Protein AF-A0A971MQ14-F1 (afdb_monomer_lite)

Secondary structure (DSSP, 8-state):
-----HHHHHHHHHHHH-TT--EEETTEEEETTTTEEE-SS-EEETTTTEESS--TT--SS-TT-SGGG-TTTEE-SSSS--EEHHHHHHHHHHHHHHHHHHHHS--

Radius of gyration: 19.08 Å; chains: 1; bounding box: 61×22×53 Å

Foldseek 3Di:
DDPDDPVNVVVVVCCVLPVVPADDDPSFGQDVVVRWTALAVFIARVVVQWTPDAAPQNPDPDRTHDLNVCVPQWDDNRSHDTHRPVCCVVVVVVVVVVVVVCVVVVD

Structure (mmCIF, N/CA/C/O backbone):
data_AF-A0A971MQ14-F1
#
_entry.id   AF-A0A971MQ14-F1
#
loop_
_atom_site.group_PDB
_atom_site.id
_atom_site.type_symbol
_atom_site.label_atom_id
_atom_site.label_alt_id
_atom_site.label_comp_id
_atom_site.label_asym_id
_atom_site.label_entity_id
_atom_site.label_seq_id
_atom_site.pdbx_PDB_ins_code
_atom_site.Cartn_x
_atom_site.Cartn_y
_atom_site.Cartn_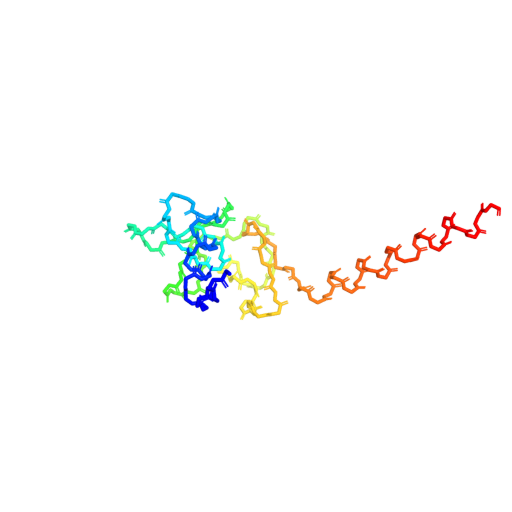z
_atom_site.occupancy
_atom_site.B_iso_or_equiv
_atom_site.auth_seq_id
_atom_site.auth_comp_id
_atom_site.auth_asym_id
_atom_site.auth_atom_id
_atom_site.pdbx_PDB_model_num
ATOM 1 N N . MET A 1 1 ? 6.945 1.108 38.701 1.00 52.19 1 MET A N 1
ATOM 2 C CA . MET A 1 1 ? 6.218 1.332 37.435 1.00 52.19 1 MET A CA 1
ATOM 3 C C . MET A 1 1 ? 5.535 0.018 37.109 1.00 52.19 1 MET A C 1
ATOM 5 O O . MET A 1 1 ? 6.231 -0.990 37.104 1.00 52.19 1 MET A O 1
ATOM 9 N N . LEU A 1 2 ? 4.204 -0.022 37.022 1.00 58.28 2 LEU A N 1
ATOM 10 C CA . LEU A 1 2 ? 3.508 -1.278 36.718 1.00 58.28 2 LEU A CA 1
ATOM 11 C C . LEU A 1 2 ? 3.870 -1.728 35.291 1.00 58.28 2 LEU A C 1
ATOM 13 O O . LEU A 1 2 ? 4.081 -0.856 34.444 1.00 58.28 2 LEU A O 1
ATOM 17 N N . PRO A 1 3 ? 3.963 -3.042 35.014 1.00 66.81 3 PRO A N 1
ATOM 18 C CA . PRO A 1 3 ? 4.110 -3.529 33.651 1.00 66.81 3 PRO A CA 1
ATOM 19 C C . PRO A 1 3 ? 2.869 -3.102 32.869 1.00 66.81 3 PRO A C 1
ATOM 21 O O . PRO A 1 3 ? 1.760 -3.521 33.192 1.00 66.81 3 PRO A O 1
ATOM 24 N N . ILE A 1 4 ? 3.055 -2.232 31.881 1.00 69.44 4 ILE A N 1
ATOM 25 C CA . ILE A 1 4 ? 2.045 -1.979 30.854 1.00 69.44 4 ILE A CA 1
ATOM 26 C C . ILE A 1 4 ? 1.761 -3.308 30.162 1.00 69.44 4 ILE A C 1
ATOM 28 O O . ILE A 1 4 ? 2.678 -3.966 29.667 1.00 69.44 4 ILE A O 1
ATOM 32 N N . ASP A 1 5 ? 0.505 -3.734 30.179 1.00 86.06 5 ASP A N 1
ATOM 33 C CA . ASP A 1 5 ? 0.107 -4.932 29.464 1.00 86.06 5 ASP A CA 1
ATOM 34 C C . ASP A 1 5 ? 0.266 -4.714 27.943 1.00 86.06 5 ASP A C 1
ATOM 36 O O . ASP A 1 5 ? 0.176 -3.579 27.457 1.00 86.06 5 ASP A O 1
ATOM 40 N N . PRO A 1 6 ? 0.514 -5.782 27.164 1.00 80.56 6 PRO A N 1
ATOM 41 C CA . PRO A 1 6 ? 0.770 -5.667 25.728 1.00 80.56 6 PRO A CA 1
ATOM 42 C C . PRO A 1 6 ? -0.363 -4.997 24.945 1.00 80.56 6 PRO A C 1
ATOM 44 O O . PRO A 1 6 ? -0.101 -4.360 23.927 1.00 80.56 6 PRO A O 1
ATOM 47 N N . LYS A 1 7 ? -1.611 -5.123 25.415 1.00 74.06 7 LYS A N 1
ATOM 48 C CA . LYS A 1 7 ? -2.769 -4.510 24.766 1.00 74.06 7 LYS A CA 1
ATOM 49 C C . LYS A 1 7 ? -2.741 -2.998 24.964 1.00 74.06 7 LYS A C 1
ATOM 51 O O . LYS A 1 7 ? -2.825 -2.264 23.989 1.00 74.06 7 LYS A O 1
ATOM 56 N N . THR A 1 8 ? -2.516 -2.539 26.189 1.00 75.25 8 THR A N 1
ATOM 57 C CA . THR A 1 8 ? -2.370 -1.112 26.498 1.00 75.25 8 THR A CA 1
ATOM 58 C C . THR A 1 8 ? -1.164 -0.489 25.789 1.00 75.25 8 THR A C 1
ATOM 60 O O . THR A 1 8 ? -1.231 0.665 25.374 1.00 75.25 8 THR A O 1
ATOM 63 N N . PHE A 1 9 ? -0.068 -1.232 25.588 1.00 77.94 9 PHE A N 1
ATOM 64 C CA . PHE A 1 9 ? 1.056 -0.761 24.766 1.00 77.94 9 PHE A CA 1
ATOM 65 C C . PHE A 1 9 ? 0.656 -0.564 23.296 1.00 77.94 9 PHE A C 1
ATOM 67 O O . PHE A 1 9 ? 0.952 0.485 22.728 1.00 77.94 9 PHE A O 1
ATOM 74 N N . LEU A 1 10 ? -0.041 -1.536 22.696 1.00 71.88 10 LEU A N 1
ATOM 75 C CA . LEU A 1 10 ? -0.529 -1.422 21.319 1.00 71.88 10 LEU A CA 1
ATOM 76 C C . LEU A 1 10 ? -1.541 -0.286 21.164 1.00 71.88 10 LEU A C 1
ATOM 78 O O . LEU A 1 10 ? -1.421 0.502 20.233 1.00 71.88 10 LEU A O 1
ATOM 82 N N . ASP A 1 11 ? -2.499 -0.178 22.082 1.00 74.12 11 ASP A N 1
ATOM 83 C CA . ASP A 1 11 ? -3.541 0.847 22.040 1.00 74.12 11 ASP A CA 1
ATOM 84 C C . ASP A 1 11 ? -2.922 2.254 22.134 1.00 74.12 11 ASP A C 1
ATOM 86 O O . ASP A 1 11 ? -3.247 3.130 21.335 1.00 74.12 11 ASP A O 1
ATOM 90 N N . ASN A 1 12 ? -1.962 2.462 23.044 1.00 72.62 12 ASN A N 1
ATOM 91 C CA . ASN A 1 12 ? -1.253 3.740 23.172 1.00 72.62 12 ASN A CA 1
ATOM 92 C C . ASN A 1 12 ? -0.372 4.048 21.956 1.00 72.62 12 ASN A C 1
ATOM 94 O O . ASN A 1 12 ? -0.327 5.194 21.518 1.00 72.62 12 ASN A O 1
ATOM 98 N N . TYR A 1 13 ? 0.301 3.042 21.391 1.00 75.50 13 TYR A N 1
ATOM 99 C CA . TYR A 1 13 ? 1.105 3.217 20.182 1.00 75.50 13 TYR A CA 1
ATOM 100 C C . TYR A 1 13 ? 0.231 3.587 18.979 1.00 75.50 13 TYR A C 1
ATOM 102 O O . TYR A 1 13 ? 0.579 4.495 18.231 1.00 75.50 13 TYR A O 1
ATOM 110 N N . ILE A 1 14 ? -0.931 2.942 18.822 1.00 68.62 14 ILE A N 1
ATOM 111 C CA . ILE A 1 14 ? -1.900 3.249 17.761 1.00 68.62 14 ILE A CA 1
ATOM 112 C C . ILE A 1 14 ? -2.459 4.670 17.924 1.00 68.62 14 ILE A C 1
ATOM 114 O O . ILE A 1 14 ? -2.593 5.389 16.936 1.00 68.62 14 ILE A O 1
ATOM 118 N N . LEU A 1 15 ? -2.728 5.110 19.154 1.00 70.69 15 LEU A N 1
ATOM 119 C CA . LEU A 1 15 ? -3.154 6.485 19.435 1.00 70.69 15 LEU A CA 1
ATOM 120 C C . LEU A 1 15 ? -2.042 7.516 19.192 1.00 70.69 15 LEU A C 1
ATOM 122 O O . LEU A 1 15 ? -2.334 8.637 18.794 1.00 70.69 15 LEU A O 1
ATOM 126 N N . GLU A 1 16 ? -0.771 7.169 19.397 1.00 74.31 16 GLU A N 1
ATOM 127 C CA . GLU A 1 16 ? 0.356 8.070 19.124 1.00 74.31 16 GLU A CA 1
ATOM 128 C C . GLU A 1 16 ? 0.609 8.235 17.618 1.00 74.31 16 GLU A C 1
ATOM 130 O O . GLU A 1 16 ? 0.802 9.352 17.138 1.00 74.31 16 GLU A O 1
ATOM 135 N N . ILE A 1 17 ? 0.558 7.139 16.853 1.00 66.38 17 ILE A N 1
ATOM 136 C CA . ILE A 1 17 ? 0.695 7.178 15.385 1.00 66.38 17 ILE A CA 1
ATOM 137 C C . ILE A 1 17 ? -0.558 7.734 14.700 1.00 66.38 17 ILE A C 1
ATOM 139 O O . ILE A 1 17 ? -0.483 8.214 13.569 1.00 66.38 17 ILE A O 1
ATOM 143 N N . ASN A 1 18 ? -1.709 7.661 15.368 1.00 65.50 18 ASN A N 1
ATOM 144 C CA . ASN A 1 18 ? -2.984 8.128 14.856 1.00 65.50 18 ASN A CA 1
ATOM 145 C C . ASN A 1 18 ? -3.829 8.795 15.953 1.00 65.50 18 ASN A C 1
ATOM 147 O O . ASN A 1 18 ? -4.851 8.256 16.390 1.00 65.50 18 ASN A O 1
ATOM 151 N N . PRO A 1 19 ? -3.443 10.012 16.369 1.00 68.50 19 PRO A N 1
ATOM 152 C CA . PRO A 1 19 ? -4.123 10.738 17.442 1.00 68.50 19 PRO A CA 1
ATOM 153 C C . PRO A 1 19 ? -5.548 11.160 17.074 1.00 68.50 19 PRO A C 1
ATOM 155 O O . PRO A 1 19 ? -6.330 11.529 17.946 1.00 68.50 19 PRO A O 1
ATOM 158 N N . ALA A 1 20 ? -5.892 11.105 15.787 1.00 68.38 20 ALA A N 1
ATOM 159 C CA . ALA A 1 20 ? -7.227 11.379 15.278 1.00 68.38 20 ALA A CA 1
ATOM 160 C C . ALA A 1 20 ? -8.145 10.141 15.280 1.00 68.38 20 ALA A C 1
ATOM 162 O O . ALA A 1 20 ? -9.334 10.279 15.005 1.00 68.38 20 ALA A O 1
ATOM 163 N N . GLY A 1 21 ? -7.621 8.952 15.607 1.00 65.75 21 GLY A N 1
ATOM 164 C CA . GLY A 1 21 ? -8.411 7.729 15.745 1.00 65.75 21 GLY A CA 1
ATOM 165 C C . GLY A 1 21 ? -8.898 7.126 14.427 1.00 65.75 21 GLY A C 1
ATOM 166 O O . GLY A 1 21 ? -9.863 6.371 14.445 1.00 65.75 21 GLY A O 1
ATOM 167 N N . TYR A 1 22 ? -8.268 7.437 13.289 1.00 69.06 22 TYR A N 1
ATOM 168 C CA . TYR A 1 22 ? -8.637 6.794 12.023 1.00 69.06 22 TYR A CA 1
ATOM 169 C C . TYR A 1 22 ? -8.389 5.274 12.069 1.00 69.06 22 TYR A C 1
ATOM 171 O O . TYR A 1 22 ? -7.439 4.796 12.692 1.00 69.06 22 TYR A O 1
ATOM 179 N N . SER A 1 23 ? -9.190 4.485 11.367 1.00 74.94 23 SER A N 1
ATOM 180 C CA . SER A 1 23 ? -8.825 3.088 11.148 1.00 74.94 23 SER A CA 1
ATOM 181 C C . SER A 1 23 ? -7.603 3.012 10.221 1.00 74.94 23 SER A C 1
ATOM 183 O O . SER A 1 23 ? -7.431 3.848 9.329 1.00 74.94 23 SER A O 1
ATOM 185 N N . LEU A 1 24 ? -6.703 2.053 10.459 1.00 75.00 24 LEU A N 1
ATOM 186 C CA . LEU A 1 24 ? -5.483 1.878 9.669 1.00 75.00 24 LEU A CA 1
ATOM 187 C C . LEU A 1 24 ? -5.465 0.504 9.005 1.00 75.00 24 LEU A C 1
ATOM 189 O O . LEU A 1 24 ? -5.659 -0.519 9.657 1.00 75.00 24 LEU A O 1
ATOM 193 N N . PHE A 1 25 ? -5.119 0.478 7.723 1.00 71.25 25 PHE A N 1
ATOM 194 C CA . PHE A 1 25 ? -4.819 -0.739 6.977 1.00 71.25 25 PHE A CA 1
ATOM 195 C C . PHE A 1 25 ? -3.388 -0.647 6.460 1.00 71.25 25 PHE A C 1
ATOM 197 O O . PHE A 1 25 ? -3.036 0.301 5.761 1.00 71.25 25 PHE A O 1
ATOM 204 N N . THR A 1 26 ? -2.521 -1.598 6.822 1.00 73.94 26 THR A N 1
ATOM 205 C CA . THR A 1 26 ? -1.084 -1.581 6.457 1.00 73.94 26 THR A CA 1
ATOM 206 C C . THR A 1 26 ? -0.344 -0.281 6.839 1.00 73.94 26 THR A C 1
ATOM 208 O O . THR A 1 26 ? 0.614 0.120 6.186 1.00 73.94 26 THR A O 1
ATOM 211 N N . GLY A 1 27 ? -0.792 0.410 7.895 1.00 75.31 27 GLY A N 1
ATOM 212 C CA . GLY A 1 27 ? -0.237 1.708 8.312 1.00 75.31 27 GLY A CA 1
ATOM 213 C C . GLY A 1 27 ? -0.697 2.906 7.469 1.00 75.31 27 GLY A C 1
ATOM 214 O O . GLY A 1 27 ? -0.187 4.010 7.647 1.00 75.31 27 GLY A O 1
ATOM 215 N N . LYS A 1 28 ? -1.658 2.708 6.561 1.00 79.19 28 LYS A N 1
ATOM 216 C CA . LYS A 1 28 ? -2.323 3.753 5.773 1.00 79.19 28 LYS A CA 1
ATOM 217 C C . LYS A 1 28 ? -3.723 4.015 6.316 1.00 79.19 28 LYS A C 1
ATOM 219 O O . LYS A 1 28 ? -4.341 3.120 6.886 1.00 79.19 28 LYS A O 1
ATOM 224 N N . VAL A 1 29 ? -4.212 5.238 6.126 1.00 81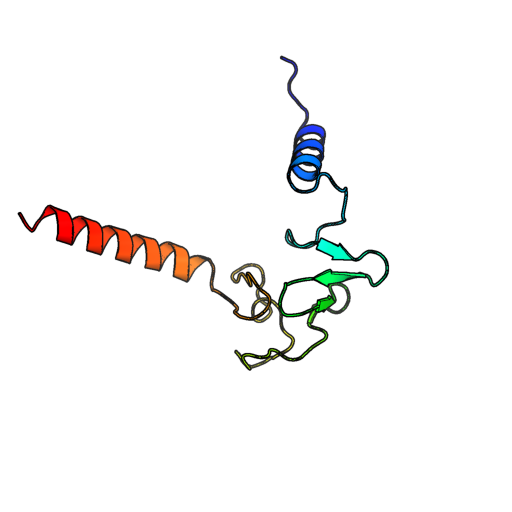.00 29 VAL A N 1
ATOM 225 C CA . VAL A 1 29 ? -5.543 5.649 6.590 1.00 81.00 29 VAL A CA 1
ATOM 226 C C . VAL A 1 29 ? -6.616 4.906 5.795 1.00 81.00 29 VAL A C 1
ATOM 228 O O . VAL A 1 29 ? -6.661 5.003 4.566 1.00 81.00 29 VAL A O 1
ATOM 231 N N . LEU A 1 30 ? -7.456 4.167 6.517 1.00 82.75 30 LEU A N 1
ATOM 232 C CA . LEU A 1 30 ? -8.698 3.591 6.024 1.00 82.75 30 LEU A CA 1
ATOM 233 C C . LEU A 1 30 ? -9.799 4.642 6.160 1.00 82.75 30 LEU A C 1
ATOM 235 O O . LEU A 1 30 ? -10.025 5.200 7.235 1.00 82.75 30 LEU A O 1
ATOM 239 N N . GLU A 1 31 ? -10.484 4.903 5.061 1.00 83.50 31 GLU A N 1
ATOM 240 C CA . GLU A 1 31 ? -11.646 5.770 5.020 1.00 83.50 31 GLU A CA 1
ATOM 241 C C . GLU A 1 31 ? -12.885 4.913 5.308 1.00 83.50 31 GLU A C 1
ATOM 243 O O . GLU A 1 31 ? -13.280 4.074 4.504 1.00 83.50 31 GLU A O 1
ATOM 248 N N . GLU A 1 32 ? -13.460 5.062 6.503 1.00 80.19 32 GLU A N 1
ATOM 249 C CA . GLU A 1 32 ? -14.486 4.134 6.999 1.00 80.19 32 GLU A CA 1
ATOM 250 C C . GLU A 1 32 ? -15.813 4.212 6.236 1.00 80.19 32 GLU A C 1
ATOM 252 O O . GLU A 1 32 ? -16.564 3.238 6.247 1.00 80.19 32 GLU A O 1
ATOM 257 N N . SER A 1 33 ? -16.125 5.334 5.574 1.00 81.25 33 SER A N 1
ATOM 258 C CA . SER A 1 33 ? -17.408 5.467 4.874 1.00 81.25 33 SER A CA 1
ATOM 259 C C . SER A 1 33 ? -17.448 4.700 3.551 1.00 81.25 33 SER A C 1
ATOM 261 O O . SER A 1 33 ? -18.504 4.183 3.185 1.00 81.25 33 SER A O 1
ATOM 263 N N . THR A 1 34 ? -16.313 4.584 2.857 1.00 84.31 34 THR A N 1
ATOM 264 C CA . THR A 1 34 ? -16.183 3.809 1.613 1.00 84.31 34 THR A CA 1
ATOM 265 C C . THR A 1 34 ? -15.469 2.475 1.796 1.00 84.31 34 THR A C 1
ATOM 267 O O . THR A 1 34 ? -15.553 1.630 0.911 1.00 84.31 34 THR A O 1
ATOM 270 N N . GLY A 1 35 ? -14.763 2.271 2.911 1.00 86.06 35 GLY A N 1
ATOM 271 C CA . GLY A 1 35 ? -13.915 1.097 3.132 1.00 86.06 35 GLY A CA 1
ATOM 272 C C . GLY A 1 35 ? -12.611 1.121 2.328 1.00 86.06 35 GLY A C 1
ATOM 273 O O . GLY A 1 35 ? -11.890 0.126 2.305 1.00 86.06 35 GLY A O 1
ATOM 274 N N . LEU A 1 36 ? -12.283 2.239 1.673 1.00 87.56 36 LEU A N 1
ATOM 275 C CA . LEU A 1 36 ? -11.096 2.367 0.833 1.00 87.56 36 LEU A CA 1
ATOM 276 C C . LEU A 1 36 ? -9.892 2.885 1.618 1.00 87.56 36 LEU A C 1
ATOM 278 O O . LEU A 1 36 ? -9.999 3.699 2.534 1.00 87.56 36 LEU A O 1
ATOM 282 N N . VAL A 1 37 ? -8.705 2.453 1.209 1.00 87.69 37 VAL A N 1
ATOM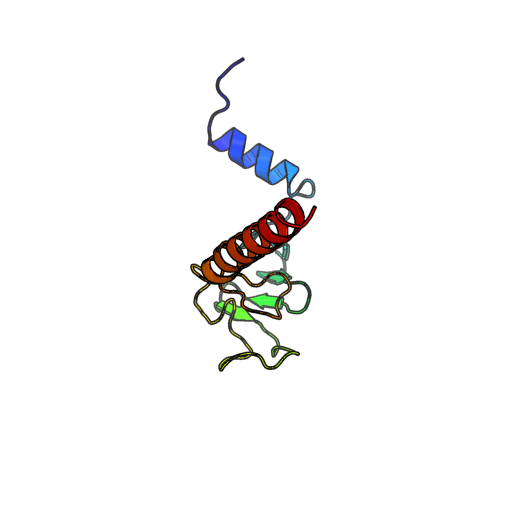 283 C CA . VAL A 1 37 ? -7.431 2.848 1.811 1.00 87.69 37 VAL A CA 1
ATOM 284 C C . VAL A 1 37 ? -6.713 3.813 0.881 1.00 87.69 37 VAL A C 1
ATOM 286 O O . VAL A 1 37 ? -6.483 3.508 -0.292 1.00 87.69 37 VAL A O 1
ATOM 289 N N . TYR A 1 38 ? -6.325 4.978 1.398 1.00 84.56 38 TYR A N 1
ATOM 290 C CA . TYR A 1 38 ? -5.604 5.967 0.602 1.00 84.56 38 TYR A CA 1
ATOM 291 C C . TYR A 1 38 ? -4.096 5.707 0.626 1.00 84.56 38 TYR A C 1
ATOM 293 O O . TYR A 1 38 ? -3.440 5.846 1.663 1.00 84.56 38 TYR A O 1
ATOM 301 N N . PHE A 1 39 ? -3.525 5.377 -0.533 1.00 82.69 39 PHE A N 1
ATOM 302 C CA . PHE A 1 39 ? -2.085 5.145 -0.689 1.00 82.69 39 PHE A CA 1
ATOM 303 C C . PHE A 1 39 ? -1.311 6.378 -1.171 1.00 82.69 39 PHE A C 1
ATOM 305 O O . PHE A 1 39 ? -0.088 6.334 -1.235 1.00 82.69 39 PHE A O 1
ATOM 312 N N . GLY A 1 40 ? -1.987 7.498 -1.440 1.00 82.06 40 GLY A N 1
ATOM 313 C CA . GLY A 1 40 ? -1.372 8.725 -1.949 1.00 82.06 40 GLY A CA 1
ATOM 314 C C . GLY A 1 40 ? -1.650 8.917 -3.434 1.00 82.06 40 GLY A C 1
ATOM 315 O O . GLY A 1 40 ? -2.318 9.873 -3.809 1.00 82.06 40 GLY A O 1
ATOM 316 N N . ALA A 1 41 ? -1.184 8.007 -4.289 1.00 79.31 41 ALA A N 1
ATOM 317 C CA . ALA A 1 41 ? -1.486 8.075 -5.722 1.00 79.31 41 ALA A CA 1
ATOM 318 C C . ALA A 1 41 ? -2.811 7.397 -6.096 1.00 79.31 41 ALA A C 1
ATOM 320 O O . ALA A 1 41 ? -3.433 7.767 -7.091 1.00 79.31 41 ALA A O 1
ATOM 321 N N . ARG A 1 42 ? -3.228 6.392 -5.319 1.00 88.56 42 ARG A N 1
ATOM 322 C CA . ARG A 1 42 ? -4.378 5.535 -5.622 1.00 88.56 42 ARG A CA 1
ATOM 323 C C . ARG A 1 42 ? -5.179 5.192 -4.372 1.00 88.56 42 ARG A C 1
ATOM 325 O O . ARG A 1 42 ? -4.666 5.224 -3.251 1.00 88.56 42 ARG A O 1
ATOM 332 N N . TRP A 1 43 ? -6.433 4.824 -4.606 1.00 89.00 43 TRP A N 1
ATOM 333 C CA . TRP A 1 43 ? -7.310 4.216 -3.613 1.00 89.00 43 TRP A CA 1
ATOM 334 C C . TRP A 1 43 ? -7.264 2.695 -3.759 1.00 89.00 43 TRP A C 1
ATOM 336 O O . TRP A 1 43 ? -7.345 2.168 -4.873 1.00 89.00 43 TRP A O 1
ATOM 346 N N . TYR A 1 44 ? -7.105 2.002 -2.639 1.00 89.12 44 TYR A N 1
ATOM 347 C CA . TYR A 1 44 ? -7.049 0.548 -2.558 1.00 89.12 44 TYR A CA 1
ATOM 348 C C . TYR A 1 44 ? -8.302 0.011 -1.877 1.00 89.12 44 TYR A C 1
ATOM 350 O O . TYR A 1 44 ? -8.696 0.520 -0.831 1.00 89.12 44 TYR A O 1
ATOM 358 N N . ASP A 1 45 ? -8.908 -1.012 -2.466 1.00 91.00 45 ASP A N 1
ATOM 359 C CA . ASP A 1 45 ? -10.026 -1.740 -1.884 1.00 91.00 45 ASP A CA 1
ATOM 360 C C . ASP A 1 45 ? -9.488 -2.999 -1.175 1.00 91.00 45 ASP A C 1
ATOM 362 O O . ASP A 1 45 ? -9.017 -3.928 -1.847 1.00 91.00 45 ASP A O 1
ATOM 366 N N . PRO A 1 46 ? -9.509 -3.043 0.170 1.00 86.56 46 PRO A N 1
ATOM 367 C CA . PRO A 1 46 ? -9.028 -4.185 0.932 1.00 86.56 46 PRO A CA 1
ATOM 368 C C . PRO A 1 46 ? -9.980 -5.385 0.905 1.00 86.56 46 PRO A C 1
ATOM 370 O O . PRO A 1 46 ? -9.507 -6.499 1.132 1.00 86.56 46 PRO A O 1
ATOM 373 N N . GLU A 1 47 ? -11.272 -5.204 0.615 1.00 87.38 47 GLU A N 1
ATOM 374 C CA . GLU A 1 47 ? -12.216 -6.321 0.476 1.00 87.38 47 GLU A CA 1
ATOM 375 C C . GLU A 1 47 ? -11.968 -7.082 -0.828 1.00 87.38 47 GLU A C 1
ATOM 377 O O . GLU A 1 47 ? -11.968 -8.314 -0.851 1.00 87.38 47 GLU A O 1
ATOM 382 N N . VAL A 1 48 ? -11.708 -6.352 -1.915 1.00 87.81 48 VAL A N 1
ATOM 383 C CA . VAL A 1 48 ? -11.426 -6.938 -3.237 1.00 87.81 48 VAL A CA 1
ATOM 384 C C . VAL A 1 48 ? -9.940 -7.289 -3.405 1.00 87.81 48 VAL A C 1
ATOM 386 O O . VAL A 1 48 ? -9.582 -8.134 -4.231 1.00 87.81 48 VAL A O 1
ATOM 389 N N . GLY A 1 49 ? -9.060 -6.657 -2.628 1.00 87.19 49 GLY A N 1
ATOM 390 C CA . GLY A 1 49 ? -7.621 -6.906 -2.635 1.00 87.19 49 GLY A CA 1
ATOM 391 C C . GLY A 1 49 ? -6.876 -6.244 -3.799 1.00 87.19 49 GLY A C 1
ATOM 392 O O . GLY A 1 49 ? -5.935 -6.830 -4.336 1.00 87.19 49 GLY A O 1
ATOM 393 N N . ARG A 1 50 ? -7.325 -5.071 -4.262 1.00 89.50 50 ARG A N 1
ATOM 394 C CA . ARG A 1 50 ? -6.757 -4.383 -5.440 1.00 89.50 50 ARG A CA 1
ATOM 395 C C . ARG A 1 50 ? -6.993 -2.875 -5.424 1.00 89.50 50 ARG A C 1
ATOM 397 O O . ARG A 1 50 ? -7.924 -2.384 -4.794 1.00 89.50 50 ARG A O 1
ATOM 404 N N . PHE A 1 51 ? -6.167 -2.134 -6.159 1.00 90.75 51 PHE A N 1
ATOM 405 C CA . PHE A 1 51 ? -6.428 -0.726 -6.448 1.00 90.75 51 PHE A CA 1
ATOM 406 C C . PHE A 1 51 ? -7.684 -0.578 -7.311 1.00 90.75 51 PHE A C 1
ATOM 408 O O . PHE A 1 51 ? -7.959 -1.414 -8.170 1.00 90.75 51 PHE A O 1
ATOM 415 N N . ILE A 1 52 ? -8.435 0.505 -7.104 1.00 90.81 52 ILE A N 1
ATOM 416 C CA . ILE A 1 52 ? -9.640 0.807 -7.901 1.00 90.81 52 ILE A CA 1
ATOM 417 C C . ILE A 1 52 ? -9.323 1.619 -9.165 1.00 90.81 52 ILE A C 1
ATOM 419 O O . ILE A 1 52 ? -10.187 1.827 -10.014 1.00 90.81 52 ILE A O 1
ATOM 423 N N . SER A 1 53 ? -8.080 2.083 -9.299 1.00 86.31 53 SER A N 1
ATOM 424 C CA . SER A 1 53 ? -7.580 2.835 -10.447 1.00 86.31 53 SER A CA 1
ATOM 425 C C . SER A 1 53 ? -6.303 2.206 -10.998 1.00 86.31 53 SER A C 1
ATOM 427 O O . SER A 1 53 ? -5.505 1.645 -10.245 1.00 86.31 53 SER A O 1
ATOM 429 N N . VAL A 1 54 ? -6.103 2.354 -12.308 1.00 83.12 54 VAL A N 1
ATOM 430 C CA . VAL A 1 54 ? -4.893 1.917 -13.019 1.00 83.12 54 VAL A CA 1
ATOM 431 C C . VAL A 1 54 ? -3.657 2.616 -12.448 1.00 83.12 54 VAL A C 1
ATOM 433 O O . VAL A 1 54 ? -3.725 3.792 -12.083 1.00 83.12 54 VAL A O 1
ATOM 436 N N . ASP A 1 55 ? -2.538 1.895 -12.369 1.00 78.94 55 ASP A N 1
ATOM 437 C CA . ASP A 1 55 ? -1.233 2.461 -12.031 1.00 78.94 55 ASP A CA 1
ATOM 438 C C . ASP A 1 55 ? -0.806 3.538 -13.045 1.00 78.94 55 ASP A C 1
ATOM 440 O O . ASP A 1 55 ? -0.627 3.220 -14.221 1.00 78.94 55 ASP A O 1
ATOM 444 N N . PRO A 1 56 ? -0.584 4.800 -12.631 1.00 75.50 56 PRO A N 1
ATOM 445 C CA . PRO A 1 56 ? -0.073 5.833 -13.530 1.00 75.50 56 PRO A CA 1
ATOM 446 C C . PRO A 1 56 ? 1.330 5.551 -14.086 1.00 75.50 56 PRO A C 1
ATOM 448 O O . PRO A 1 56 ? 1.732 6.210 -15.042 1.00 75.50 56 PRO A O 1
ATOM 451 N N . ALA A 1 57 ? 2.102 4.668 -13.448 1.00 73.81 57 ALA A N 1
ATOM 452 C CA . ALA A 1 57 ? 3.427 4.259 -13.908 1.00 73.81 57 ALA A CA 1
ATOM 453 C C . ALA A 1 57 ? 3.388 3.046 -14.854 1.00 73.81 57 ALA A C 1
ATOM 455 O O . ALA A 1 57 ? 4.425 2.720 -15.426 1.00 73.81 57 ALA A O 1
ATOM 456 N N . GLU A 1 58 ? 2.222 2.398 -15.011 1.00 77.31 58 GLU A N 1
ATOM 457 C CA . GLU A 1 58 ? 2.039 1.155 -15.782 1.00 77.31 58 GLU A CA 1
ATOM 458 C C . GLU A 1 58 ? 3.069 0.062 -15.417 1.00 77.31 5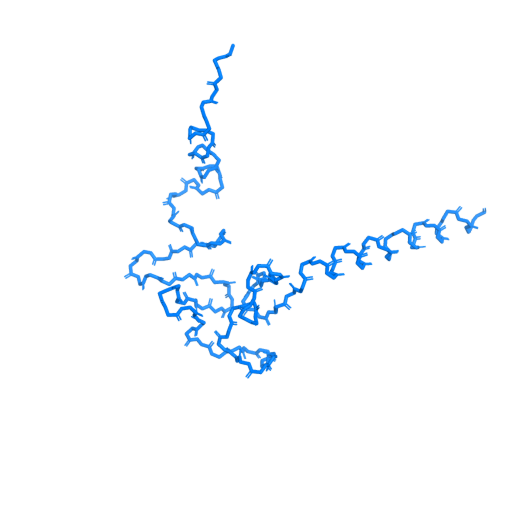8 GLU A C 1
ATOM 460 O O . GLU A 1 58 ? 3.487 -0.729 -16.262 1.00 77.31 58 GLU A O 1
ATOM 465 N N . ASP A 1 59 ? 3.490 0.027 -14.147 1.00 66.56 59 ASP A N 1
ATOM 466 C CA . ASP A 1 59 ? 4.529 -0.878 -13.653 1.00 66.56 59 ASP A CA 1
ATOM 467 C C . ASP A 1 59 ? 3.975 -2.295 -13.399 1.00 66.56 59 ASP A C 1
ATOM 469 O O . ASP A 1 59 ? 2.878 -2.472 -12.860 1.00 66.56 59 ASP A O 1
ATOM 473 N N . GLY A 1 60 ? 4.745 -3.316 -13.787 1.00 67.31 60 GLY A N 1
ATOM 474 C CA . GLY A 1 60 ? 4.383 -4.734 -13.655 1.00 67.31 60 GLY A CA 1
ATOM 475 C C . GLY A 1 60 ? 3.343 -5.260 -14.661 1.00 67.31 60 GLY A C 1
ATOM 476 O O . GLY A 1 60 ? 2.952 -4.595 -15.618 1.00 67.31 60 GLY A O 1
ATOM 477 N N . GLU A 1 61 ? 2.903 -6.508 -14.455 1.00 73.25 61 GLU A N 1
ATOM 478 C CA . GLU A 1 61 ? 1.918 -7.178 -15.328 1.00 73.25 61 GLU A CA 1
ATOM 479 C C . GLU A 1 61 ? 0.461 -6.863 -14.947 1.00 73.25 61 GLU A C 1
ATOM 481 O O . GLU A 1 61 ? -0.452 -7.044 -15.754 1.00 73.25 61 GLU A O 1
ATOM 486 N N . ASN A 1 62 ? 0.222 -6.394 -13.717 1.00 79.38 62 ASN A N 1
ATOM 487 C CA . ASN A 1 62 ? -1.111 -6.098 -13.202 1.00 79.38 62 ASN A CA 1
ATOM 488 C C . ASN A 1 62 ? -1.167 -4.705 -12.569 1.00 79.38 62 ASN A C 1
ATOM 490 O O . ASN A 1 62 ? -0.810 -4.510 -11.409 1.00 79.38 62 ASN A O 1
ATOM 494 N N . TRP A 1 63 ? -1.737 -3.755 -13.308 1.00 84.00 63 TRP A N 1
ATOM 495 C CA . TRP A 1 63 ? -1.826 -2.345 -12.914 1.00 84.00 63 TRP A CA 1
ATOM 496 C C . TRP A 1 63 ? -2.817 -2.045 -11.782 1.00 84.00 63 TRP A C 1
ATOM 498 O O . TRP A 1 63 ? -3.002 -0.884 -11.415 1.00 84.00 63 TRP A O 1
ATOM 508 N N . TYR A 1 64 ? -3.460 -3.073 -11.228 1.00 84.06 64 TYR A N 1
ATOM 509 C CA . TYR A 1 64 ? -4.347 -2.971 -10.071 1.00 84.06 64 TYR A CA 1
ATOM 510 C C . TYR A 1 64 ? -3.800 -3.701 -8.836 1.00 84.06 64 TYR A C 1
ATOM 512 O O . TYR A 1 64 ? -4.438 -3.667 -7.785 1.00 84.06 64 TYR A O 1
ATOM 520 N N . ALA A 1 65 ? -2.655 -4.380 -8.931 1.00 83.12 65 ALA A N 1
ATOM 521 C CA . ALA A 1 65 ? -2.104 -5.146 -7.818 1.00 83.12 65 ALA A CA 1
ATOM 522 C C . ALA A 1 65 ? -1.445 -4.237 -6.771 1.00 83.12 65 ALA A C 1
ATOM 524 O O . ALA A 1 65 ? -0.722 -3.304 -7.112 1.00 83.12 65 ALA A O 1
ATOM 525 N N . LEU A 1 66 ? -1.647 -4.559 -5.492 1.00 81.31 66 LEU A N 1
ATOM 526 C CA . LEU A 1 66 ? -0.814 -4.047 -4.406 1.00 81.31 66 LEU A CA 1
ATOM 527 C C . LEU A 1 66 ? 0.402 -4.961 -4.252 1.00 81.31 66 LEU A C 1
ATOM 529 O O . LEU A 1 66 ? 0.238 -6.178 -4.137 1.00 81.31 66 LEU A O 1
ATOM 533 N N . CYS A 1 67 ? 1.606 -4.382 -4.214 1.00 78.50 67 CYS A N 1
ATOM 534 C CA . CYS A 1 67 ? 2.848 -5.116 -3.954 1.00 78.50 67 CYS A CA 1
ATOM 535 C C . CYS A 1 67 ? 3.079 -6.315 -4.900 1.00 78.50 67 CYS A C 1
ATOM 537 O O . CYS A 1 67 ? 3.572 -7.348 -4.458 1.00 78.50 67 CYS A O 1
ATOM 539 N N . ASP A 1 68 ? 2.671 -6.213 -6.171 1.00 78.69 68 ASP A N 1
ATOM 540 C CA . ASP A 1 68 ? 2.716 -7.312 -7.157 1.00 78.69 68 ASP A CA 1
ATOM 541 C C . ASP A 1 68 ? 2.037 -8.619 -6.672 1.00 78.69 68 ASP A C 1
ATOM 543 O O . ASP A 1 68 ? 2.460 -9.732 -6.971 1.00 78.69 68 ASP A O 1
ATOM 547 N N . ASN A 1 69 ? 0.969 -8.489 -5.872 1.00 81.44 69 ASN A N 1
ATOM 548 C CA . ASN A 1 69 ? 0.280 -9.582 -5.163 1.00 81.44 69 ASN A CA 1
ATOM 549 C C . ASN A 1 69 ? 1.127 -10.321 -4.111 1.00 81.44 69 ASN A C 1
ATOM 551 O O . ASN A 1 69 ? 0.696 -11.352 -3.592 1.00 81.44 69 ASN A O 1
ATOM 555 N N . ASP A 1 70 ? 2.286 -9.784 -3.735 1.00 80.44 70 ASP A N 1
ATOM 556 C CA . ASP A 1 70 ? 3.138 -10.302 -2.665 1.00 80.44 70 ASP A CA 1
ATOM 557 C C . ASP A 1 70 ? 3.450 -9.211 -1.614 1.00 80.44 70 ASP A C 1
ATOM 559 O O . ASP A 1 70 ? 4.599 -8.787 -1.443 1.00 80.44 70 ASP A O 1
ATOM 563 N N . PRO A 1 71 ? 2.438 -8.751 -0.849 1.00 75.12 71 PRO A N 1
ATOM 564 C CA . PRO A 1 71 ? 2.605 -7.732 0.194 1.00 75.12 71 PRO A CA 1
ATOM 565 C C . PRO A 1 71 ? 3.434 -8.201 1.401 1.00 75.12 71 PRO A C 1
ATOM 567 O O . PRO A 1 71 ? 3.675 -7.421 2.320 1.00 75.12 71 PRO A O 1
ATOM 570 N N . VAL A 1 72 ? 3.868 -9.467 1.426 1.00 77.69 72 VAL A N 1
ATOM 571 C CA . VAL A 1 72 ? 4.773 -10.001 2.454 1.00 77.69 72 VAL A CA 1
ATOM 572 C C . VAL A 1 72 ? 6.226 -9.686 2.103 1.00 77.69 72 VAL A C 1
ATOM 574 O O . VAL A 1 72 ? 7.018 -9.345 2.984 1.00 77.69 72 VAL A O 1
ATOM 577 N N . ASN A 1 73 ? 6.593 -9.789 0.823 1.00 77.38 73 ASN A N 1
ATOM 578 C CA . ASN A 1 73 ? 7.964 -9.552 0.362 1.00 77.38 73 ASN A CA 1
ATOM 579 C C . ASN A 1 73 ? 8.178 -8.163 -0.252 1.00 77.38 73 ASN A C 1
ATOM 581 O O . ASN A 1 73 ? 9.331 -7.719 -0.369 1.00 77.38 73 ASN A O 1
ATOM 585 N N . TYR A 1 74 ? 7.096 -7.487 -0.634 1.00 75.38 74 TYR A N 1
ATOM 586 C CA . TYR A 1 74 ? 7.113 -6.191 -1.296 1.00 75.38 74 TYR A CA 1
ATOM 587 C C . TYR A 1 74 ? 6.381 -5.131 -0.480 1.00 75.38 74 TYR A C 1
ATOM 589 O O . TYR A 1 74 ? 5.448 -5.407 0.273 1.00 75.38 74 TYR A O 1
ATOM 597 N N . PHE A 1 75 ? 6.832 -3.896 -0.646 1.00 76.88 75 PHE A N 1
ATOM 598 C CA . PHE A 1 75 ? 6.288 -2.715 -0.002 1.00 76.88 75 PHE A CA 1
ATOM 599 C C . PHE A 1 75 ? 6.018 -1.647 -1.060 1.00 76.88 75 PHE A C 1
ATOM 601 O O . PHE A 1 75 ? 6.911 -1.345 -1.853 1.00 76.88 75 PHE A O 1
ATOM 608 N N . ASP A 1 76 ? 4.815 -1.074 -1.050 1.00 74.38 76 ASP A N 1
ATOM 609 C CA . ASP A 1 76 ? 4.417 0.037 -1.918 1.00 74.38 76 ASP A CA 1
ATOM 610 C C . ASP A 1 76 ? 4.236 1.320 -1.078 1.00 74.38 76 ASP A C 1
ATOM 612 O O . ASP A 1 76 ? 3.238 1.460 -0.358 1.00 74.38 76 ASP A O 1
ATOM 616 N N . PRO A 1 77 ? 5.217 2.247 -1.090 1.00 73.44 77 PRO A N 1
ATOM 617 C CA . PRO A 1 77 ? 5.199 3.421 -0.222 1.00 73.44 77 PRO A CA 1
ATOM 618 C C . PRO A 1 77 ? 4.120 4.449 -0.578 1.00 73.44 77 PRO A C 1
ATOM 620 O O . PRO A 1 77 ? 3.596 5.101 0.330 1.00 73.44 77 PRO A O 1
ATOM 623 N N . ASP A 1 78 ? 3.821 4.638 -1.862 1.00 76.12 78 ASP A N 1
ATOM 624 C CA . ASP A 1 78 ? 2.990 5.736 -2.380 1.00 76.12 78 ASP A CA 1
ATOM 625 C C . ASP A 1 78 ? 1.894 5.284 -3.359 1.00 76.12 78 ASP A C 1
ATOM 627 O O . ASP A 1 78 ? 1.165 6.112 -3.919 1.00 76.12 78 ASP A O 1
ATOM 631 N N . GLY A 1 79 ? 1.734 3.973 -3.535 1.00 69.88 79 GLY A N 1
ATOM 632 C CA . GLY A 1 79 ? 0.761 3.397 -4.445 1.00 69.88 79 GLY A CA 1
ATOM 633 C C . GLY A 1 79 ? 1.213 3.492 -5.895 1.00 69.88 79 GLY A C 1
ATOM 634 O O . GLY A 1 79 ? 0.354 3.703 -6.746 1.00 69.88 79 GLY A O 1
ATOM 635 N N . ARG A 1 80 ? 2.510 3.417 -6.205 1.00 71.56 80 ARG A N 1
ATOM 636 C CA . ARG A 1 80 ? 3.042 3.521 -7.586 1.00 71.56 80 ARG A CA 1
ATOM 637 C C . ARG A 1 80 ? 4.166 2.540 -7.893 1.00 71.56 80 ARG A C 1
ATOM 639 O O . ARG A 1 80 ? 4.502 2.367 -9.057 1.00 71.56 80 ARG A O 1
ATOM 646 N N . LEU A 1 81 ? 4.821 1.992 -6.869 1.00 66.06 81 LEU A N 1
ATOM 647 C CA . LEU A 1 81 ? 6.059 1.233 -7.031 1.00 66.06 81 LEU A CA 1
ATOM 648 C C . LEU A 1 81 ? 6.112 0.097 -6.017 1.00 66.06 81 LEU A C 1
ATOM 650 O O . LEU A 1 81 ? 6.194 0.325 -4.811 1.00 66.06 81 LEU A O 1
ATOM 654 N N . SER A 1 82 ? 6.160 -1.138 -6.510 1.00 66.25 82 SER A N 1
ATOM 655 C CA . SER A 1 82 ? 6.341 -2.319 -5.663 1.00 66.25 82 SER A CA 1
ATOM 656 C C . SER A 1 82 ? 7.829 -2.563 -5.403 1.00 66.25 82 SER A C 1
ATOM 658 O O . SER A 1 82 ? 8.548 -3.132 -6.225 1.00 66.25 82 SER A O 1
ATOM 660 N N . LEU A 1 83 ? 8.326 -2.147 -4.236 1.00 67.69 83 LEU A N 1
ATOM 661 C CA . LEU A 1 83 ? 9.726 -2.333 -3.852 1.00 67.69 83 LEU A CA 1
ATOM 662 C C . LEU A 1 83 ? 9.917 -3.639 -3.084 1.00 67.69 83 LEU A C 1
ATOM 664 O O . LEU A 1 83 ? 9.324 -3.851 -2.029 1.00 67.69 83 LEU A O 1
ATOM 668 N N . ARG A 1 84 ? 10.826 -4.499 -3.553 1.00 72.00 84 ARG A N 1
ATOM 669 C CA . ARG A 1 84 ? 11.200 -5.721 -2.828 1.00 72.00 84 ARG A CA 1
ATOM 670 C C . ARG A 1 84 ? 11.957 -5.360 -1.547 1.00 72.00 84 ARG A C 1
ATOM 672 O O . ARG A 1 84 ? 13.130 -4.973 -1.609 1.00 72.00 84 ARG A O 1
ATOM 679 N N . GLY A 1 85 ? 11.324 -5.537 -0.387 1.00 61.38 85 GLY A N 1
ATOM 680 C CA . GLY A 1 85 ? 11.831 -5.061 0.908 1.00 61.38 85 GLY A CA 1
ATOM 681 C C . GLY A 1 85 ? 13.223 -5.597 1.258 1.00 61.38 85 GLY A C 1
ATOM 682 O O . GLY A 1 85 ? 14.087 -4.864 1.736 1.00 61.38 85 GLY A O 1
ATOM 683 N N . TRP A 1 86 ? 13.501 -6.857 0.915 1.00 54.53 86 TRP A N 1
ATOM 684 C CA . TRP A 1 86 ? 14.804 -7.481 1.158 1.00 54.53 86 TRP A CA 1
ATOM 685 C C . TRP A 1 86 ? 15.900 -6.979 0.201 1.00 54.53 86 TRP A C 1
ATOM 687 O O . TRP A 1 86 ? 17.048 -6.805 0.603 1.00 54.53 86 TRP A O 1
ATOM 697 N N . GLY A 1 87 ? 15.580 -6.709 -1.066 1.00 55.59 87 GLY A N 1
ATOM 698 C CA . GLY A 1 87 ? 16.576 -6.309 -2.069 1.00 55.59 87 GLY A CA 1
ATOM 699 C C . GLY A 1 87 ? 17.147 -4.910 -1.827 1.00 55.59 87 GLY A C 1
ATOM 700 O O . GLY A 1 87 ? 18.355 -4.701 -1.955 1.00 55.59 87 GLY A O 1
ATOM 701 N N . VAL A 1 88 ? 16.292 -3.970 -1.420 1.00 59.22 88 VAL A N 1
ATOM 702 C CA . VAL A 1 88 ? 16.662 -2.563 -1.195 1.00 59.22 88 VAL A CA 1
ATOM 703 C C . VAL A 1 88 ? 17.463 -2.392 0.099 1.00 59.22 88 VAL A C 1
ATOM 705 O O . VAL A 1 88 ? 18.486 -1.708 0.089 1.00 59.22 88 VAL A O 1
ATOM 708 N N . LEU A 1 89 ? 17.080 -3.071 1.188 1.00 57.31 89 LEU A N 1
ATOM 709 C CA . LEU A 1 89 ? 17.813 -3.010 2.460 1.00 57.31 89 LEU A CA 1
ATOM 710 C C . LEU A 1 89 ? 19.213 -3.637 2.348 1.00 57.31 89 LEU A C 1
ATOM 712 O O . LEU A 1 89 ? 20.200 -3.020 2.752 1.00 57.31 89 LEU A O 1
ATOM 716 N N . TRP A 1 90 ? 19.338 -4.822 1.737 1.00 55.19 90 TRP A N 1
ATOM 717 C CA . TRP A 1 90 ? 20.639 -5.482 1.563 1.00 55.19 90 TRP A CA 1
ATOM 718 C C . TRP A 1 90 ? 21.519 -4.804 0.500 1.00 55.19 90 TRP A C 1
ATOM 720 O O . TRP A 1 90 ? 22.738 -4.726 0.672 1.00 55.19 90 TRP A O 1
ATOM 730 N N . GLY A 1 91 ? 20.932 -4.298 -0.588 1.00 57.47 91 GLY A N 1
ATOM 731 C CA . GLY A 1 91 ? 21.650 -3.563 -1.633 1.00 57.47 91 GLY A CA 1
ATOM 732 C C . GLY A 1 91 ? 22.144 -2.194 -1.161 1.00 57.47 91 GLY A C 1
ATOM 733 O O . GLY A 1 91 ? 23.316 -1.861 -1.354 1.00 57.47 91 GLY A O 1
ATOM 734 N N . GLY A 1 92 ? 21.284 -1.437 -0.474 1.00 59.50 92 GLY A N 1
ATOM 735 C CA . GLY A 1 92 ? 21.609 -0.132 0.103 1.00 59.50 92 GLY A CA 1
ATOM 736 C C . GLY A 1 92 ? 22.680 -0.219 1.188 1.00 59.50 92 GLY A C 1
ATOM 737 O O . GLY A 1 92 ? 23.619 0.576 1.187 1.00 59.50 92 GLY A O 1
ATOM 738 N N . LEU A 1 93 ? 22.624 -1.244 2.045 1.00 62.25 93 LEU A N 1
ATOM 739 C CA . LEU A 1 93 ? 23.662 -1.501 3.044 1.00 62.25 93 LEU A CA 1
ATOM 740 C C . LEU A 1 93 ? 25.019 -1.821 2.388 1.00 62.25 93 LEU A C 1
ATOM 742 O O . LEU A 1 93 ? 26.045 -1.272 2.788 1.00 62.25 93 LEU A O 1
ATOM 746 N N . LYS A 1 94 ? 25.046 -2.655 1.337 1.00 57.78 94 LYS A N 1
ATOM 747 C CA . LYS A 1 94 ? 26.286 -2.998 0.610 1.00 57.78 94 LYS A CA 1
ATOM 748 C C . LYS A 1 94 ? 26.902 -1.801 -0.118 1.00 57.78 94 LYS A C 1
ATOM 750 O O . LYS A 1 94 ? 28.120 -1.630 -0.075 1.00 57.78 94 LYS A O 1
ATOM 755 N N . LEU A 1 95 ? 26.087 -0.970 -0.768 1.00 58.91 95 LEU A N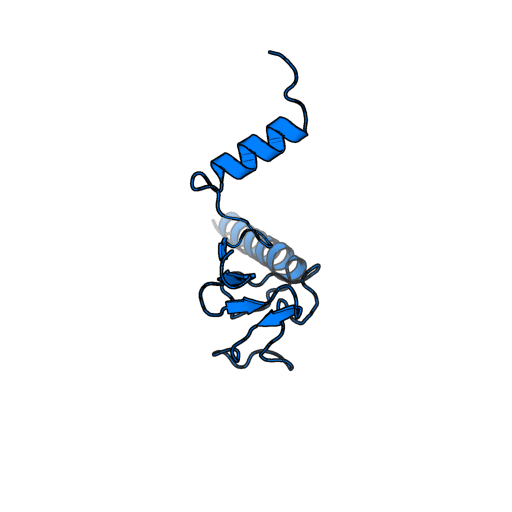 1
ATOM 756 C CA . LEU A 1 95 ? 26.546 0.275 -1.396 1.00 58.91 95 LEU A CA 1
ATOM 757 C C . LEU A 1 95 ? 27.047 1.272 -0.345 1.00 58.91 95 LEU A C 1
ATOM 759 O O . LEU A 1 95 ? 28.124 1.838 -0.520 1.00 58.91 95 LEU A O 1
ATOM 763 N N . GLY A 1 96 ? 26.326 1.402 0.773 1.00 58.69 96 GLY A N 1
ATOM 764 C CA . GLY A 1 96 ? 26.686 2.223 1.929 1.00 58.69 96 GLY A CA 1
ATOM 765 C C . GLY A 1 96 ? 28.035 1.849 2.552 1.00 58.69 96 GLY A C 1
ATOM 766 O O . GLY A 1 96 ? 28.861 2.722 2.823 1.00 58.69 96 GLY A O 1
ATOM 767 N N . PHE A 1 97 ? 28.317 0.555 2.707 1.00 59.41 97 PHE A N 1
ATOM 768 C CA . PHE A 1 97 ? 29.628 0.089 3.166 1.00 59.41 97 PHE A CA 1
ATOM 769 C C . PHE A 1 97 ? 30.726 0.294 2.118 1.00 59.41 97 PHE A C 1
ATOM 771 O O . PHE A 1 97 ? 31.830 0.702 2.471 1.00 59.41 97 PHE A O 1
ATOM 778 N N . LYS A 1 98 ? 30.439 0.074 0.827 1.00 58.44 98 LYS A N 1
ATOM 779 C CA . LYS A 1 98 ? 31.421 0.268 -0.253 1.00 58.44 98 LYS A CA 1
ATOM 780 C C . LYS A 1 98 ? 31.828 1.738 -0.395 1.00 58.44 98 LYS A C 1
ATOM 782 O O . LYS A 1 98 ? 33.016 2.022 -0.514 1.00 58.44 98 LYS A O 1
ATOM 787 N N . GLN A 1 99 ? 30.878 2.674 -0.326 1.00 46.78 99 GLN A N 1
ATOM 788 C CA . GLN A 1 99 ? 31.171 4.114 -0.362 1.00 46.78 99 GLN A CA 1
ATOM 789 C C . GLN A 1 99 ? 31.917 4.589 0.896 1.00 46.78 99 GLN A C 1
ATOM 791 O O . GLN A 1 99 ? 32.808 5.430 0.791 1.00 46.78 99 GLN A O 1
ATOM 796 N N . TYR A 1 100 ? 31.590 4.047 2.078 1.00 51.34 100 TYR A N 1
ATOM 797 C CA . TYR A 1 100 ? 32.258 4.408 3.331 1.00 51.34 100 TYR A CA 1
ATOM 798 C C . TYR A 1 100 ? 33.701 3.899 3.356 1.00 51.34 100 TYR A C 1
ATOM 800 O O . TYR A 1 100 ? 34.612 4.650 3.703 1.00 51.34 100 TYR A O 1
ATOM 808 N N . ALA A 1 101 ? 33.922 2.661 2.903 1.00 60.88 101 ALA A N 1
ATOM 809 C CA . ALA A 1 101 ? 35.254 2.093 2.739 1.00 60.88 101 ALA A CA 1
ATOM 810 C C . ALA A 1 101 ? 36.081 2.922 1.744 1.00 60.88 101 ALA A C 1
ATOM 812 O O . ALA A 1 101 ? 37.160 3.380 2.087 1.00 60.88 101 ALA A O 1
ATOM 813 N N . LEU A 1 102 ? 35.548 3.236 0.558 1.00 60.31 102 LEU A N 1
ATOM 814 C CA . LEU A 1 102 ? 36.255 4.053 -0.440 1.00 60.31 102 LEU A CA 1
ATOM 815 C C . LEU A 1 102 ? 36.600 5.471 0.053 1.00 60.31 102 LEU A C 1
ATOM 817 O O . LEU A 1 102 ? 37.632 6.007 -0.338 1.00 60.31 102 LEU A O 1
ATOM 821 N N . LYS A 1 103 ? 35.789 6.063 0.942 1.00 58.28 103 LYS A N 1
ATOM 822 C CA . LYS A 1 103 ? 36.103 7.347 1.597 1.00 58.28 103 LYS A CA 1
ATOM 823 C C . LYS A 1 103 ? 37.166 7.250 2.695 1.00 58.28 103 LYS A C 1
ATOM 825 O O . LYS A 1 103 ? 37.772 8.265 3.014 1.00 58.28 103 LYS A O 1
ATOM 830 N N . THR A 1 104 ? 37.372 6.076 3.291 1.00 55.47 104 THR A N 1
ATOM 831 C CA . THR A 1 104 ? 38.299 5.882 4.421 1.00 55.47 104 THR A CA 1
ATOM 832 C C . THR A 1 104 ? 39.671 5.341 4.012 1.00 55.47 104 THR A C 1
ATOM 834 O O . THR A 1 104 ? 40.627 5.589 4.736 1.00 55.47 104 THR A O 1
ATOM 837 N N . VAL A 1 105 ? 39.809 4.686 2.850 1.00 64.12 105 VAL A N 1
ATOM 838 C CA . VAL A 1 105 ? 41.120 4.281 2.276 1.00 64.12 105 VAL A CA 1
ATOM 839 C C . VAL A 1 105 ? 41.723 5.298 1.293 1.00 64.12 105 VAL A C 1
ATOM 841 O O . VAL A 1 105 ? 42.787 5.049 0.736 1.00 64.12 105 VAL A O 1
ATOM 844 N N . GLY A 1 106 ? 41.049 6.426 1.055 1.00 57.75 106 GLY A N 1
ATOM 845 C CA . GLY A 1 106 ? 41.445 7.445 0.075 1.00 57.75 106 GLY A CA 1
ATOM 846 C C . GLY A 1 106 ? 42.162 8.686 0.626 1.00 57.75 106 GLY A C 1
ATOM 847 O O . GLY A 1 106 ? 42.126 9.703 -0.060 1.00 57.75 106 GLY A O 1
ATOM 848 N N . ASN A 1 107 ? 42.763 8.635 1.822 1.00 46.31 107 ASN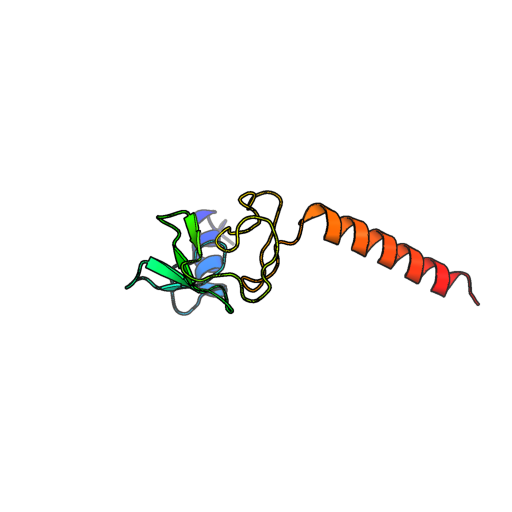 A N 1
ATOM 849 C CA . ASN A 1 107 ? 43.634 9.689 2.374 1.00 46.31 107 ASN A CA 1
ATOM 850 C C . ASN A 1 107 ? 44.968 9.103 2.836 1.00 46.31 107 ASN A C 1
ATOM 852 O O . ASN A 1 107 ? 44.920 8.081 3.556 1.00 46.31 107 ASN A O 1
#

pLDDT: mean 73.01, std 10.98, range [46.31, 91.0]

Sequence (107 aa):
MLPIDPKTFLDNYILEINPAGYSLFTGKVLEESTGLVYFGARWYDPEVGRFISVDPAEDGENWYALCDNDPVNYFDPDGRLSLRGWGVLWGGLKLGFKQYALKTVGN